Protein AF-A0AAQ4E158-F1 (afdb_monomer_lite)

Foldseek 3Di:
DDDDDPDDDADPFWKWWWWFQDPVRFIWTWIARPVVRDTPDTDTAAAPQWAKAFDPVDPPFGKIWTQGPVDRDIFIKGAPPPDCPCVVVVRVVVNCCRNPPDDPPDDCPDDPDDDDDDDDDPPPPPPPDDPVVVVVVVVPDPPVVVCVVVVPSVTPMGRIDGD

Sequence (163 aa):
MTRKGNMVHPDKRKGTVYVHQSEDSLMHFCWKDRTTGAVEDDLIIFPDDAEFKKVTQCTTGRVYVLKFKSSSRRCFFWMQEPKEDKDDELVRKVNEYLNNPPVPGSSRAGTAGAGGGSGSHLHSELGNIGDDELQNLLNNMSQNQLVQLLGAADVKCVTLLHC

Radius of gyration: 19.97 Å; chains: 1; bounding box: 49×53×34 Å

InterPro domains:
  IPR006773 Proteasomal ubiquitin receptor Rpn13/ADRM1 [PTHR12225] (1-112)
  IPR038633 Proteasomal ubiquitin receptor Rpn13/ADRM1, Pru domain superfamily [G3DSA:2.30.29.70] (1-102)
  IPR044868 Rpn13/ADRM1, Pru domain [PF04683] (3-90)
  IPR044868 Rpn13/ADRM1, Pru domain [PS51917] (1-101)

pLDDT: mean 73.95, std 19.6, range [35.5, 94.62]

Secondary structure (DSSP, 8-state):
-EEETTEEEPP-S-EEEEEEE-TTS-EEEEEEETTT--EEEEEEE-TTTEEEEE-TT--SS-EEEEEESSSS-EEEEEE-SS-STTHHHHHHHHHHHHHSPPPTT-------------S-SSSSSSTTS-HHHHHHHHHHS-HHHHHHHHS-S---EE-EE--

Structure (mmCIF, N/CA/C/O backbone):
data_AF-A0AAQ4E158-F1
#
_entry.id   AF-A0AAQ4E158-F1
#
loop_
_atom_site.group_PDB
_atom_site.id
_atom_site.type_symbol
_atom_site.label_atom_id
_atom_site.label_alt_id
_atom_site.label_comp_id
_atom_site.label_asym_id
_atom_site.label_entity_id
_atom_site.label_seq_id
_atom_site.pdbx_PDB_ins_code
_atom_site.Cartn_x
_atom_site.Cartn_y
_atom_site.Cartn_z
_atom_site.occupancy
_atom_site.B_iso_or_equiv
_atom_site.auth_seq_id
_atom_site.auth_comp_id
_atom_site.auth_asym_id
_atom_site.auth_atom_id
_atom_site.pdbx_PDB_model_num
ATOM 1 N N . MET A 1 1 ? -6.769 3.041 -3.122 1.00 69.62 1 MET A N 1
ATOM 2 C CA . MET A 1 1 ? -7.859 4.011 -3.396 1.00 69.62 1 MET A CA 1
ATOM 3 C C . MET A 1 1 ? -8.410 3.732 -4.787 1.00 69.62 1 MET A C 1
ATOM 5 O O . MET A 1 1 ? -7.581 3.511 -5.663 1.00 69.62 1 MET A O 1
ATOM 9 N N . THR A 1 2 ? -9.720 3.819 -5.054 1.00 67.44 2 THR A N 1
ATOM 10 C CA . THR A 1 2 ? -10.199 3.876 -6.452 1.00 67.44 2 THR A CA 1
ATOM 11 C C . THR A 1 2 ? -10.274 5.332 -6.907 1.00 67.44 2 THR A C 1
ATOM 13 O O . THR A 1 2 ? -11.036 6.137 -6.362 1.00 67.44 2 THR A O 1
ATOM 16 N N . ARG A 1 3 ? -9.474 5.705 -7.914 1.00 67.00 3 ARG A N 1
ATOM 17 C CA . ARG A 1 3 ? -9.481 7.066 -8.470 1.00 67.00 3 ARG A CA 1
ATOM 18 C C . ARG A 1 3 ? -10.590 7.197 -9.515 1.00 67.00 3 ARG A C 1
ATOM 20 O O . ARG A 1 3 ? -10.549 6.525 -10.540 1.00 67.00 3 ARG A O 1
ATOM 27 N N . LYS A 1 4 ? -11.560 8.083 -9.281 1.00 71.75 4 LYS A N 1
ATOM 28 C CA . LYS A 1 4 ? -12.569 8.489 -10.272 1.00 71.75 4 LYS A CA 1
ATOM 29 C C . LYS A 1 4 ? -12.303 9.943 -10.659 1.00 71.75 4 LYS A C 1
ATOM 31 O O . LYS A 1 4 ? -12.539 10.864 -9.881 1.00 71.75 4 LYS A O 1
ATOM 36 N N . GLY A 1 5 ? -11.745 10.152 -11.851 1.00 76.75 5 GLY A N 1
ATOM 37 C CA . GLY A 1 5 ? -11.279 11.472 -12.288 1.00 76.75 5 GLY A CA 1
ATOM 38 C C . GLY A 1 5 ? -10.117 11.983 -11.428 1.00 76.75 5 GLY A C 1
ATOM 39 O O . GLY A 1 5 ? -9.113 11.287 -11.264 1.00 76.75 5 GLY A O 1
ATOM 40 N N . ASN A 1 6 ? -10.269 13.183 -10.862 1.00 73.62 6 ASN A N 1
ATOM 41 C CA . ASN A 1 6 ? -9.318 13.774 -9.907 1.00 73.62 6 ASN A CA 1
ATOM 42 C C . ASN A 1 6 ? -9.650 13.439 -8.446 1.00 73.62 6 ASN A C 1
ATOM 44 O O . ASN A 1 6 ? -8.939 13.868 -7.538 1.00 73.62 6 ASN A O 1
ATOM 48 N N . MET A 1 7 ? -10.728 12.689 -8.217 1.00 74.44 7 MET A N 1
ATOM 49 C CA . MET A 1 7 ? -11.230 12.378 -6.890 1.00 74.44 7 MET A CA 1
ATOM 50 C C . MET A 1 7 ? -10.835 10.957 -6.501 1.00 74.44 7 MET A C 1
ATOM 52 O O . MET A 1 7 ? -10.861 10.020 -7.303 1.00 74.44 7 MET A O 1
ATOM 56 N N . VAL A 1 8 ? -10.418 10.809 -5.253 1.00 74.31 8 VAL A N 1
ATOM 57 C CA . VAL A 1 8 ? -9.889 9.566 -4.711 1.00 74.31 8 VAL A CA 1
ATOM 58 C C . VAL A 1 8 ? -10.919 9.046 -3.715 1.00 74.31 8 VAL A C 1
ATOM 60 O O . VAL A 1 8 ? -11.196 9.707 -2.717 1.00 74.31 8 VAL A O 1
ATOM 63 N N . HIS A 1 9 ? -11.540 7.906 -4.022 1.00 79.88 9 HIS A N 1
ATOM 64 C CA . HIS A 1 9 ? -12.582 7.319 -3.181 1.00 79.88 9 HIS A CA 1
ATOM 65 C C . HIS A 1 9 ? -12.017 6.207 -2.314 1.00 79.88 9 HIS A C 1
ATOM 67 O O . HIS A 1 9 ? -11.152 5.475 -2.800 1.00 79.88 9 HIS A O 1
ATOM 73 N N . PRO A 1 10 ? -12.522 6.065 -1.076 1.00 78.69 10 PRO A N 1
ATOM 74 C CA . PRO A 1 10 ? -12.062 5.013 -0.208 1.00 78.69 10 PRO A CA 1
ATOM 75 C C . PRO A 1 10 ? -12.818 3.690 -0.348 1.00 78.69 10 PRO A C 1
ATOM 77 O O . PRO A 1 10 ? -14.043 3.643 -0.230 1.00 78.69 10 PRO A O 1
ATOM 80 N N . ASP A 1 11 ? -12.063 2.611 -0.510 1.00 83.88 11 ASP A N 1
ATOM 81 C CA . ASP A 1 11 ? -12.469 1.218 -0.354 1.00 83.88 11 ASP A CA 1
ATOM 82 C C . ASP A 1 11 ? -12.537 0.907 1.140 1.00 83.88 11 ASP A C 1
ATOM 84 O O . ASP A 1 11 ? -11.681 1.280 1.953 1.00 83.88 11 ASP A O 1
ATOM 88 N N . LYS A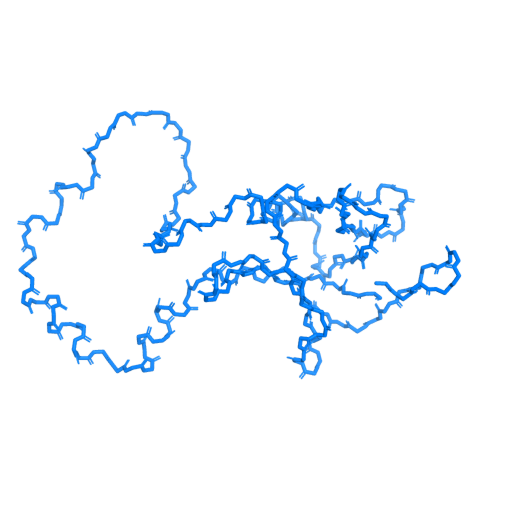 1 12 ? -13.654 0.280 1.488 1.00 84.69 12 LYS A N 1
ATOM 89 C CA . LYS A 1 12 ? -14.066 -0.052 2.846 1.00 84.69 12 LYS A CA 1
ATOM 90 C C . LYS A 1 12 ? -13.618 -1.466 3.238 1.00 84.69 12 LYS A C 1
ATOM 92 O O . LYS A 1 12 ? -13.746 -1.828 4.409 1.00 84.69 12 LYS A O 1
ATOM 97 N N . ARG A 1 13 ? -13.145 -2.276 2.282 1.00 87.94 13 ARG A N 1
ATOM 98 C CA . ARG A 1 13 ? -12.805 -3.696 2.457 1.00 87.94 13 ARG A CA 1
ATOM 99 C C . ARG A 1 13 ? -11.520 -3.891 3.223 1.00 87.94 13 ARG A C 1
ATOM 101 O O . ARG A 1 13 ? -10.458 -3.686 2.664 1.00 87.94 13 ARG A O 1
ATOM 108 N N . LYS A 1 14 ? -11.608 -4.351 4.470 1.00 87.75 14 LYS A N 1
ATOM 109 C CA . LYS A 1 14 ? -10.460 -4.652 5.339 1.00 87.75 14 LYS A CA 1
ATOM 110 C C . LYS A 1 14 ? -9.345 -5.394 4.594 1.00 87.75 14 LYS A C 1
ATOM 112 O O . LYS A 1 14 ? -9.597 -6.442 4.014 1.00 87.75 14 LYS A O 1
ATOM 117 N N . GLY A 1 15 ? -8.110 -4.919 4.717 1.00 87.44 15 GLY A N 1
ATOM 118 C CA . GLY A 1 15 ? -6.978 -5.528 4.029 1.00 87.44 15 GLY A CA 1
ATOM 119 C C . GLY A 1 15 ? -5.667 -5.435 4.786 1.00 87.44 15 GLY A C 1
ATOM 120 O O . GLY A 1 15 ? -5.576 -4.809 5.846 1.00 87.44 15 GLY A O 1
ATOM 121 N N . THR A 1 16 ? -4.670 -6.103 4.223 1.00 88.00 16 THR A N 1
ATOM 122 C CA . THR A 1 16 ? -3.320 -6.204 4.762 1.00 88.00 16 THR A CA 1
ATOM 123 C C . THR A 1 16 ? -2.332 -5.909 3.646 1.00 88.00 16 THR A C 1
ATOM 125 O O . THR A 1 16 ? -2.348 -6.577 2.616 1.00 88.00 16 THR A O 1
ATOM 128 N N . VAL A 1 17 ? -1.454 -4.934 3.862 1.00 89.81 17 VAL A N 1
ATOM 129 C CA . VAL A 1 17 ? -0.240 -4.787 3.063 1.00 89.81 17 VAL A CA 1
ATOM 130 C C . VAL A 1 17 ? 0.821 -5.692 3.653 1.00 89.81 17 VAL A C 1
ATOM 132 O O . VAL A 1 17 ? 0.956 -5.825 4.864 1.00 89.81 17 VAL A O 1
ATOM 135 N N . TYR A 1 18 ? 1.631 -6.301 2.819 1.00 87.81 18 TYR A N 1
ATOM 136 C CA . TYR A 1 18 ? 2.845 -6.930 3.301 1.00 87.81 18 TYR A CA 1
ATOM 137 C C . TYR A 1 18 ? 3.933 -6.742 2.268 1.00 87.81 18 TYR A C 1
ATOM 139 O O . TYR A 1 18 ? 3.668 -6.536 1.084 1.00 87.81 18 TYR A O 1
ATOM 147 N N . VAL A 1 19 ? 5.162 -6.766 2.760 1.00 88.94 19 VAL A N 1
ATOM 148 C CA . VAL A 1 19 ? 6.347 -6.732 1.924 1.00 88.94 19 VAL A CA 1
ATOM 149 C C . VAL A 1 19 ? 7.055 -8.056 2.122 1.00 88.94 19 VAL A C 1
ATOM 151 O O . VAL A 1 19 ? 7.225 -8.494 3.259 1.00 88.94 19 VAL A O 1
ATOM 154 N N . HIS A 1 20 ? 7.425 -8.707 1.029 1.00 86.50 20 HIS A N 1
ATOM 155 C CA . HIS A 1 20 ? 8.203 -9.936 1.079 1.00 86.50 20 HIS A CA 1
ATOM 156 C C . HIS A 1 20 ? 9.207 -9.968 -0.067 1.00 86.50 20 HIS A C 1
ATOM 158 O O . HIS A 1 20 ? 9.025 -9.286 -1.076 1.00 86.50 20 HIS A O 1
ATOM 164 N N . GLN A 1 21 ? 10.278 -10.733 0.117 1.00 87.88 21 GLN A N 1
ATOM 165 C CA . GLN A 1 21 ? 11.180 -11.077 -0.971 1.00 87.88 21 GLN A CA 1
ATOM 166 C C . GLN A 1 21 ? 10.688 -12.381 -1.597 1.00 87.88 21 GLN A C 1
ATOM 168 O O . GLN A 1 21 ? 10.430 -13.349 -0.882 1.00 87.88 21 GLN A O 1
ATOM 173 N N . SER A 1 22 ? 10.527 -12.375 -2.913 1.00 87.38 22 SER A N 1
ATOM 174 C CA . SER A 1 22 ? 10.134 -13.540 -3.702 1.00 87.38 22 SER A CA 1
ATOM 175 C C . SER A 1 22 ? 11.343 -14.459 -3.966 1.00 87.38 22 SER A C 1
ATOM 177 O O . SER A 1 22 ? 12.490 -14.100 -3.689 1.00 87.38 22 SER A O 1
ATOM 179 N N . GLU A 1 23 ? 11.104 -15.659 -4.500 1.00 86.25 23 GLU A N 1
ATOM 180 C CA . GLU A 1 23 ? 12.154 -16.619 -4.881 1.00 86.25 23 GLU A CA 1
ATOM 181 C C . GLU A 1 23 ? 13.105 -16.069 -5.959 1.00 86.25 23 GLU A C 1
ATOM 183 O O . GLU A 1 23 ? 14.280 -16.430 -6.004 1.00 86.25 23 GLU A O 1
ATOM 188 N N . ASP A 1 24 ? 12.631 -15.136 -6.787 1.00 86.25 24 ASP A N 1
ATOM 189 C CA . ASP A 1 24 ? 13.450 -14.404 -7.762 1.00 86.25 24 ASP A CA 1
ATOM 190 C C . ASP A 1 24 ? 14.312 -13.291 -7.133 1.00 86.25 24 ASP A C 1
ATOM 192 O O . ASP A 1 24 ? 14.990 -12.545 -7.841 1.00 86.25 24 ASP A O 1
ATOM 196 N N . SER A 1 25 ? 14.323 -13.200 -5.799 1.00 85.31 25 SER A N 1
ATOM 197 C CA . SER A 1 25 ? 15.018 -12.186 -5.001 1.00 85.31 25 SER A CA 1
ATOM 198 C C . SER A 1 25 ? 14.492 -10.755 -5.146 1.00 85.31 25 SER A C 1
ATOM 200 O O . SER A 1 25 ? 15.105 -9.827 -4.605 1.00 85.31 25 SER A O 1
ATOM 202 N N . LEU A 1 26 ? 13.360 -10.553 -5.821 1.00 89.81 26 LEU A N 1
ATOM 203 C CA . LEU A 1 26 ? 12.733 -9.244 -5.960 1.00 89.81 26 LEU A CA 1
ATOM 204 C C . LEU A 1 26 ? 11.839 -8.931 -4.757 1.00 89.81 26 LEU A C 1
ATOM 206 O O . LEU A 1 26 ? 11.277 -9.823 -4.119 1.00 89.81 26 LEU A O 1
ATOM 210 N N . MET A 1 27 ? 11.711 -7.642 -4.432 1.00 90.62 27 MET A N 1
ATOM 211 C CA . MET A 1 27 ? 10.831 -7.187 -3.357 1.00 90.62 27 MET A CA 1
ATOM 212 C C . MET A 1 27 ? 9.430 -6.942 -3.890 1.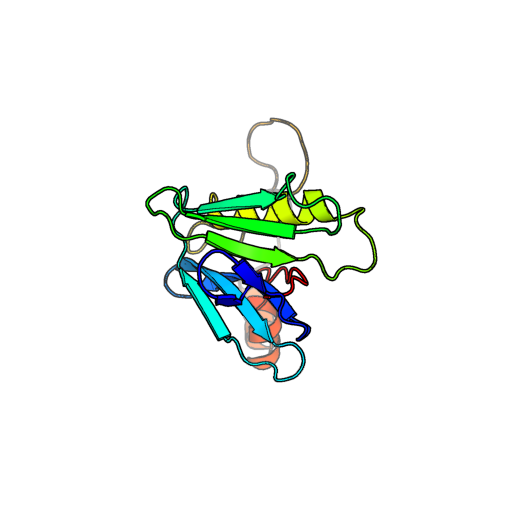00 90.62 27 MET A C 1
ATOM 214 O O . MET A 1 27 ? 9.229 -6.142 -4.802 1.00 90.62 27 MET A O 1
ATOM 218 N N . HIS A 1 28 ? 8.458 -7.584 -3.262 1.00 92.75 28 HIS A N 1
ATOM 219 C CA . HIS A 1 28 ? 7.050 -7.465 -3.589 1.00 92.75 28 HIS A CA 1
ATOM 220 C C . HIS A 1 28 ? 6.342 -6.654 -2.512 1.00 92.75 28 HIS A C 1
ATOM 222 O O . HIS A 1 28 ? 6.362 -7.009 -1.332 1.00 92.75 28 HIS A O 1
ATOM 228 N N . PHE A 1 29 ? 5.698 -5.568 -2.924 1.00 93.62 29 PHE A N 1
ATOM 229 C CA . PHE A 1 29 ? 4.721 -4.843 -2.132 1.00 93.62 29 PHE A CA 1
ATOM 230 C C . PHE A 1 29 ? 3.334 -5.350 -2.514 1.00 93.62 29 PHE A C 1
ATOM 232 O O . PHE A 1 29 ? 2.826 -5.045 -3.597 1.00 93.62 29 PHE A O 1
ATOM 239 N N . CYS A 1 30 ? 2.713 -6.103 -1.615 1.00 93.31 30 CYS A N 1
ATOM 240 C CA . CYS A 1 30 ? 1.430 -6.732 -1.874 1.00 93.31 30 CYS A CA 1
ATOM 241 C C . CYS A 1 30 ? 0.322 -6.091 -1.052 1.00 93.31 30 CYS A C 1
ATOM 243 O O . CYS A 1 30 ? 0.545 -5.630 0.071 1.00 93.31 30 CYS A O 1
ATOM 245 N N . TRP A 1 31 ? -0.899 -6.157 -1.570 1.00 92.75 31 TRP A N 1
ATOM 246 C CA . TRP A 1 31 ? -2.101 -5.965 -0.781 1.00 92.75 31 TRP A CA 1
ATOM 247 C C . TRP A 1 31 ? -3.045 -7.149 -0.911 1.00 92.75 31 TRP A C 1
ATOM 249 O O . TRP A 1 31 ? -3.358 -7.620 -2.005 1.00 92.75 31 TRP A O 1
ATOM 259 N N . LYS A 1 32 ? -3.528 -7.591 0.245 1.00 90.06 32 LYS A N 1
ATOM 260 C CA . LYS A 1 32 ? -4.416 -8.730 0.401 1.00 90.06 32 LYS A CA 1
ATOM 261 C C . LYS A 1 32 ? -5.729 -8.297 1.026 1.00 90.06 32 LYS A C 1
ATOM 263 O O . LYS A 1 32 ? -5.737 -7.694 2.103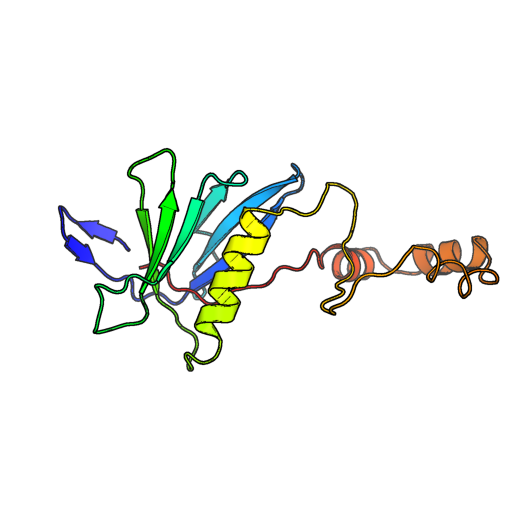 1.00 90.06 32 LYS A O 1
ATOM 268 N N . ASP A 1 33 ? -6.830 -8.668 0.389 1.00 90.19 33 ASP A N 1
ATOM 269 C CA . ASP A 1 33 ? -8.162 -8.563 0.967 1.00 90.19 33 ASP A CA 1
ATOM 270 C C . ASP A 1 33 ? -8.259 -9.556 2.136 1.00 90.19 33 ASP A C 1
ATOM 272 O O . ASP A 1 33 ? -7.992 -10.751 2.003 1.00 90.19 33 ASP A O 1
ATOM 276 N N . ARG A 1 34 ? -8.608 -9.062 3.325 1.00 87.62 34 ARG A N 1
ATOM 277 C CA . ARG A 1 34 ? -8.681 -9.878 4.544 1.00 87.62 34 ARG A CA 1
ATOM 278 C C . ARG A 1 34 ? -9.984 -10.669 4.645 1.00 87.62 34 ARG A C 1
ATOM 280 O O . ARG A 1 34 ? -10.043 -11.634 5.400 1.00 87.62 34 ARG A O 1
ATOM 287 N N . THR A 1 35 ? -11.025 -10.255 3.932 1.00 89.44 35 THR A N 1
ATOM 288 C CA . THR A 1 35 ? -12.300 -10.966 3.867 1.00 89.44 35 THR A CA 1
ATOM 289 C C . THR A 1 35 ? -12.195 -12.175 2.945 1.00 89.44 35 THR A C 1
ATOM 291 O O . THR A 1 35 ? -12.635 -13.255 3.328 1.00 89.44 35 THR A O 1
ATOM 294 N N . THR A 1 36 ? -11.609 -12.014 1.758 1.00 92.31 36 THR A N 1
ATOM 295 C CA . THR A 1 36 ? -11.494 -13.109 0.774 1.00 92.31 36 THR A CA 1
ATOM 296 C C . THR A 1 36 ? -10.181 -13.880 0.887 1.00 92.31 36 THR A C 1
ATOM 298 O O . THR A 1 36 ? -10.107 -15.036 0.480 1.00 92.31 36 THR A O 1
ATOM 301 N N . GLY A 1 37 ? -9.137 -13.255 1.434 1.00 88.25 37 GLY A N 1
ATOM 302 C CA . GLY A 1 37 ? -7.782 -13.795 1.440 1.00 88.25 37 GLY A CA 1
ATOM 303 C C . GLY A 1 37 ? -7.061 -13.667 0.095 1.00 88.25 37 GLY A C 1
ATOM 304 O O . GLY A 1 37 ? -5.948 -14.176 -0.024 1.00 88.25 37 GLY A O 1
ATOM 305 N N . ALA A 1 38 ? -7.653 -13.010 -0.904 1.00 91.69 38 ALA A N 1
ATOM 306 C CA . ALA A 1 38 ? -7.037 -12.827 -2.213 1.00 91.69 38 ALA A CA 1
ATOM 307 C C . ALA A 1 38 ? -5.988 -11.706 -2.186 1.00 91.69 38 ALA A C 1
ATOM 309 O O . ALA A 1 38 ? -6.210 -10.654 -1.586 1.00 91.69 38 ALA A O 1
ATOM 310 N N . VAL A 1 39 ? -4.852 -11.928 -2.850 1.00 92.31 39 VAL A N 1
ATOM 311 C CA . VAL A 1 39 ? -3.871 -10.875 -3.146 1.00 92.31 39 VAL A CA 1
ATOM 312 C C . VAL A 1 39 ? -4.336 -10.182 -4.419 1.00 92.31 39 VAL A C 1
ATOM 314 O O . VAL A 1 39 ? -4.372 -10.809 -5.474 1.00 92.31 39 VAL A O 1
ATOM 317 N N . GLU A 1 40 ? -4.762 -8.927 -4.310 1.00 91.00 40 GLU A N 1
ATOM 318 C CA . GLU A 1 40 ? -5.307 -8.184 -5.458 1.00 91.00 40 GLU A CA 1
ATOM 319 C C . GLU A 1 40 ? -4.268 -7.285 -6.114 1.00 91.00 40 GLU A C 1
ATOM 321 O O . GLU A 1 40 ? -4.320 -7.059 -7.320 1.00 91.00 40 GLU A O 1
ATOM 326 N N . ASP A 1 41 ? -3.300 -6.819 -5.330 1.00 90.44 41 ASP A N 1
ATOM 327 C CA . ASP A 1 41 ? -2.177 -6.048 -5.830 1.00 90.44 41 ASP A CA 1
ATOM 328 C C . ASP A 1 41 ? -0.883 -6.732 -5.429 1.00 90.44 41 ASP A C 1
ATOM 330 O O . ASP A 1 41 ? -0.671 -7.040 -4.255 1.00 90.44 41 ASP A O 1
ATOM 334 N N . ASP A 1 42 ? -0.008 -6.915 -6.408 1.00 93.31 42 ASP A N 1
ATOM 335 C CA . ASP A 1 42 ? 1.340 -7.419 -6.220 1.00 93.31 42 ASP A CA 1
ATOM 336 C C . ASP A 1 42 ? 2.299 -6.586 -7.074 1.00 93.31 42 ASP A C 1
ATOM 338 O O . ASP A 1 42 ? 2.260 -6.621 -8.307 1.00 93.31 42 ASP A O 1
ATOM 342 N N . LEU A 1 43 ? 3.079 -5.729 -6.416 1.00 92.88 43 LEU A N 1
ATOM 343 C CA . LEU A 1 43 ? 3.946 -4.756 -7.068 1.00 92.88 43 LEU A CA 1
ATOM 344 C C . LEU A 1 43 ? 5.400 -5.102 -6.787 1.00 92.88 43 LEU A C 1
ATOM 346 O O . LEU A 1 43 ? 5.849 -4.992 -5.650 1.00 92.88 43 LEU A O 1
ATOM 350 N N . ILE A 1 44 ? 6.150 -5.424 -7.835 1.00 92.88 44 ILE A N 1
ATOM 351 C CA . ILE A 1 44 ? 7.605 -5.527 -7.755 1.00 92.88 44 ILE A CA 1
ATOM 352 C C . ILE A 1 44 ? 8.182 -4.120 -7.599 1.00 92.88 44 ILE A C 1
ATOM 354 O O . ILE A 1 44 ? 7.912 -3.235 -8.415 1.00 92.88 44 ILE A O 1
ATOM 358 N N . ILE A 1 45 ? 8.969 -3.917 -6.547 1.00 92.25 45 ILE A N 1
ATOM 359 C CA . ILE A 1 45 ? 9.614 -2.649 -6.220 1.00 92.25 45 ILE A CA 1
ATOM 360 C C . ILE A 1 45 ? 11.124 -2.858 -6.217 1.00 92.25 45 ILE A C 1
ATOM 362 O O . ILE A 1 45 ? 11.649 -3.669 -5.455 1.00 92.25 45 ILE A O 1
ATOM 366 N N . PHE A 1 46 ? 11.831 -2.096 -7.047 1.00 92.06 46 PHE A N 1
ATOM 367 C CA . PHE A 1 46 ? 13.286 -2.029 -6.973 1.00 92.06 46 PHE A CA 1
ATOM 368 C C . PHE A 1 46 ? 13.723 -1.073 -5.858 1.00 92.06 46 PHE A C 1
ATOM 370 O O . PHE A 1 46 ? 13.006 -0.104 -5.570 1.00 92.06 46 PHE A O 1
ATOM 377 N N . PRO A 1 47 ? 14.908 -1.297 -5.263 1.00 92.56 47 PRO A N 1
ATOM 378 C CA . PRO A 1 47 ? 15.501 -0.336 -4.350 1.00 92.56 47 PRO A CA 1
ATOM 379 C C . PRO A 1 47 ? 15.507 1.066 -4.954 1.00 92.56 47 PRO A C 1
ATOM 381 O O . PRO A 1 47 ? 15.770 1.250 -6.142 1.00 92.56 47 PRO A O 1
ATOM 384 N N . ASP A 1 48 ? 15.164 2.046 -4.128 1.00 92.06 48 ASP A N 1
ATOM 385 C CA . ASP A 1 48 ? 15.026 3.454 -4.476 1.00 92.06 48 ASP A CA 1
ATOM 386 C C . ASP A 1 48 ? 13.914 3.821 -5.466 1.00 92.06 48 ASP A C 1
ATOM 388 O O . ASP A 1 48 ? 13.696 5.017 -5.669 1.00 92.06 48 ASP A O 1
ATOM 392 N N . ASP A 1 49 ? 13.151 2.878 -6.021 1.00 93.38 49 ASP A N 1
ATOM 393 C CA . ASP A 1 49 ? 12.119 3.189 -7.018 1.00 93.38 49 ASP A CA 1
ATOM 394 C C . ASP A 1 49 ? 10.810 3.704 -6.394 1.00 93.38 49 ASP A C 1
ATOM 396 O O . ASP A 1 49 ? 10.049 4.438 -7.031 1.00 93.38 49 ASP A O 1
ATOM 400 N N . ALA A 1 50 ? 10.559 3.403 -5.116 1.00 94.12 50 ALA A N 1
ATOM 401 C CA . ALA A 1 50 ? 9.371 3.862 -4.404 1.00 94.12 50 ALA A CA 1
ATOM 402 C C . ALA A 1 50 ? 9.666 4.390 -2.993 1.00 94.12 50 ALA A C 1
ATOM 404 O O . ALA A 1 50 ? 10.630 4.018 -2.332 1.00 94.12 50 ALA A O 1
ATOM 405 N N . GLU A 1 51 ? 8.796 5.282 -2.526 1.00 94.62 51 GLU A N 1
ATOM 406 C CA . GLU A 1 51 ? 8.799 5.826 -1.169 1.00 94.62 51 GLU A CA 1
ATOM 407 C C . GLU A 1 51 ? 7.393 5.679 -0.579 1.00 94.62 51 GLU A C 1
ATOM 409 O O . GLU A 1 51 ? 6.410 6.134 -1.177 1.00 94.62 51 GLU A O 1
ATOM 414 N N . PHE A 1 52 ? 7.291 5.067 0.600 1.00 94.44 52 PHE A N 1
ATOM 415 C CA . PHE A 1 52 ? 6.046 4.975 1.352 1.00 94.44 52 PHE A CA 1
ATOM 416 C C . PHE A 1 52 ? 5.980 6.084 2.402 1.00 94.44 52 PHE A C 1
ATOM 418 O O . PHE A 1 52 ? 6.840 6.163 3.275 1.00 94.44 52 PHE A O 1
ATOM 425 N N . LYS A 1 53 ? 4.975 6.963 2.341 1.00 94.12 53 LYS A N 1
ATOM 426 C CA . LYS A 1 53 ? 4.908 8.129 3.239 1.00 94.12 53 LYS A CA 1
ATOM 427 C C . LYS A 1 53 ? 3.505 8.562 3.613 1.00 94.12 53 LYS A C 1
ATOM 429 O O . LYS A 1 53 ? 2.554 8.324 2.874 1.00 94.12 53 LYS A O 1
ATOM 434 N N . LYS A 1 54 ? 3.397 9.264 4.742 1.00 92.62 54 LYS A N 1
ATOM 435 C CA . LYS A 1 54 ? 2.149 9.876 5.212 1.00 92.62 54 LYS A CA 1
ATOM 436 C C . LYS A 1 54 ? 1.720 11.016 4.287 1.00 92.62 54 LYS A C 1
ATOM 438 O O . LYS A 1 54 ? 2.537 11.837 3.871 1.00 92.62 54 LYS A O 1
ATOM 443 N N . VAL A 1 55 ? 0.427 11.087 3.987 1.00 91.69 55 VAL A N 1
ATOM 444 C CA . VAL A 1 55 ? -0.190 12.186 3.235 1.00 91.69 55 VAL A CA 1
ATOM 445 C C . VAL A 1 55 ? -0.665 13.240 4.230 1.00 91.69 55 VAL A C 1
ATOM 447 O O . VAL A 1 55 ? -1.771 13.158 4.756 1.00 91.69 55 VAL A O 1
ATOM 450 N N . THR A 1 56 ? 0.171 14.242 4.495 1.00 89.25 56 THR A N 1
ATOM 451 C CA . THR A 1 56 ? -0.108 15.293 5.493 1.00 89.25 56 THR A CA 1
ATOM 452 C C . THR A 1 56 ? -1.280 16.199 5.121 1.00 89.25 56 THR A C 1
ATOM 454 O O . THR A 1 56 ? -1.867 16.832 5.990 1.00 89.25 56 THR A O 1
ATOM 457 N N . GLN A 1 57 ? -1.653 16.246 3.840 1.00 85.56 57 GLN A N 1
ATOM 458 C CA . GLN A 1 57 ? -2.808 17.007 3.362 1.00 85.56 57 GLN A CA 1
ATOM 459 C C . GLN A 1 57 ? -4.145 16.379 3.786 1.00 85.56 57 GLN A C 1
ATOM 461 O O . GLN A 1 57 ? -5.172 17.052 3.750 1.00 85.56 57 GLN A O 1
ATOM 466 N N . CYS A 1 58 ? -4.156 15.098 4.173 1.00 81.75 58 CYS A N 1
ATOM 467 C CA . CYS A 1 58 ? -5.345 14.450 4.708 1.00 81.75 58 CYS A CA 1
ATOM 468 C C . CYS A 1 58 ? -5.387 14.650 6.227 1.00 81.75 58 CYS A C 1
ATOM 470 O O . CYS A 1 58 ? -4.654 14.001 6.967 1.00 81.75 58 CYS A O 1
ATOM 472 N N . THR A 1 59 ? -6.243 15.560 6.690 1.00 78.75 59 THR A N 1
ATOM 473 C CA . THR A 1 59 ? -6.398 15.876 8.122 1.00 78.75 59 THR A CA 1
ATOM 474 C C . THR A 1 59 ? -7.441 15.008 8.824 1.00 78.75 59 THR A C 1
ATOM 476 O O . THR A 1 59 ? -7.479 14.961 10.048 1.00 78.75 59 THR A O 1
ATOM 479 N N . THR A 1 60 ? -8.287 14.309 8.065 1.00 80.81 60 THR A N 1
ATOM 480 C CA . THR A 1 60 ? -9.415 13.518 8.580 1.00 80.81 60 THR A CA 1
ATOM 481 C C . THR A 1 60 ? -9.104 12.029 8.733 1.00 80.81 60 THR A C 1
ATOM 483 O O . THR A 1 60 ? -9.985 11.257 9.109 1.00 80.81 60 THR A O 1
ATOM 486 N N . GLY A 1 61 ? -7.874 11.594 8.445 1.00 83.44 61 GLY A N 1
ATOM 487 C CA . GLY A 1 61 ? -7.513 10.184 8.517 1.00 83.44 61 GLY A CA 1
ATOM 488 C C . GLY A 1 61 ? -6.016 9.916 8.417 1.00 83.44 61 GLY A C 1
ATOM 489 O O . GLY A 1 61 ? -5.203 10.799 8.159 1.00 83.44 61 GLY A O 1
ATOM 490 N N . ARG A 1 62 ? -5.654 8.648 8.613 1.00 90.12 62 ARG A N 1
ATOM 491 C CA . ARG A 1 62 ? -4.268 8.165 8.589 1.00 90.12 62 ARG A CA 1
ATOM 492 C C . ARG A 1 62 ? -3.957 7.577 7.219 1.00 90.12 62 ARG A C 1
ATOM 494 O O . ARG A 1 62 ? -3.959 6.361 7.036 1.00 90.12 62 ARG A O 1
ATOM 501 N N . VAL A 1 63 ? -3.782 8.469 6.245 1.00 91.06 63 VAL A N 1
ATOM 502 C CA . VAL A 1 63 ? -3.568 8.122 4.834 1.00 91.06 63 VAL A CA 1
ATOM 503 C C . VAL A 1 63 ? -2.082 8.135 4.493 1.00 91.06 63 VAL A C 1
ATOM 505 O O . VAL A 1 63 ? -1.346 9.051 4.859 1.00 91.06 63 VAL A O 1
ATOM 508 N N . TYR A 1 64 ? -1.665 7.127 3.738 1.00 92.38 64 TYR A N 1
ATOM 509 C CA . TYR A 1 64 ? -0.307 6.914 3.265 1.00 92.38 64 TYR A CA 1
ATOM 510 C C . TYR A 1 64 ? -0.305 6.702 1.754 1.00 92.38 64 TYR A C 1
ATOM 512 O O . TYR A 1 64 ? -1.306 6.312 1.153 1.00 92.38 64 TYR A O 1
ATOM 520 N N . VAL A 1 65 ? 0.826 6.980 1.122 1.00 92.62 65 VAL A N 1
ATOM 521 C CA . VAL A 1 65 ? 1.018 6.825 -0.316 1.00 92.62 65 VAL A CA 1
ATOM 522 C C . VAL A 1 65 ? 2.305 6.062 -0.581 1.00 92.62 65 VAL A C 1
ATOM 524 O O . VAL A 1 65 ? 3.356 6.435 -0.065 1.00 92.62 65 VAL A O 1
ATOM 527 N N . LEU A 1 66 ? 2.220 5.026 -1.415 1.00 93.75 66 LEU A N 1
ATOM 528 C CA . LEU A 1 66 ? 3.367 4.468 -2.121 1.00 93.75 66 LEU A CA 1
ATOM 529 C C . LEU A 1 66 ? 3.560 5.302 -3.389 1.00 93.75 66 LEU A C 1
ATOM 531 O O . LEU A 1 66 ? 2.750 5.254 -4.324 1.00 93.75 66 LEU A O 1
ATOM 535 N N . LYS A 1 67 ? 4.587 6.147 -3.373 1.00 94.06 67 LYS A N 1
ATOM 536 C CA . LYS A 1 67 ? 4.927 7.050 -4.468 1.00 94.06 67 LYS A CA 1
ATOM 537 C C . LYS A 1 67 ? 6.092 6.456 -5.248 1.00 94.06 67 LYS A C 1
ATOM 539 O O . LYS A 1 67 ? 7.185 6.343 -4.705 1.00 94.06 67 LYS A O 1
ATOM 544 N N . PHE A 1 68 ? 5.871 6.171 -6.525 1.00 93.69 68 PHE A N 1
ATOM 545 C CA . PHE A 1 68 ? 6.949 5.804 -7.437 1.00 93.69 68 PHE A CA 1
ATOM 546 C C . PHE A 1 68 ? 7.768 7.056 -7.776 1.00 93.69 68 PHE A C 1
ATOM 548 O O . PHE A 1 68 ? 7.202 8.125 -8.023 1.00 93.69 68 PHE A O 1
ATOM 555 N N . LYS A 1 69 ? 9.098 6.960 -7.725 1.00 91.88 69 LYS A N 1
ATOM 556 C CA . LYS A 1 69 ? 10.003 8.085 -8.010 1.00 91.88 69 LYS A CA 1
ATOM 557 C C . LYS A 1 69 ? 10.174 8.289 -9.515 1.00 91.88 69 LYS A C 1
ATOM 559 O O . LYS A 1 69 ? 10.251 9.429 -9.965 1.00 91.88 69 LYS A O 1
ATOM 564 N N . SER A 1 70 ? 10.164 7.197 -10.274 1.00 88.75 70 SER A N 1
ATOM 565 C CA . SER A 1 70 ? 10.330 7.152 -11.730 1.00 88.75 70 SER A CA 1
ATOM 566 C C . SER A 1 70 ? 9.043 7.430 -12.523 1.00 88.75 70 SER A C 1
ATOM 568 O O . SER A 1 70 ? 9.099 7.644 -13.733 1.00 88.75 70 SER A O 1
ATOM 570 N N . SER A 1 71 ? 7.871 7.467 -11.874 1.00 89.94 71 SER A N 1
ATOM 571 C CA . SER A 1 71 ? 6.585 7.699 -12.545 1.00 89.94 71 SER A CA 1
ATOM 572 C C . SER A 1 71 ? 5.639 8.598 -11.745 1.00 89.94 71 SER A C 1
ATOM 574 O O . SER A 1 71 ? 5.837 8.887 -10.568 1.00 89.94 71 SER A O 1
ATOM 576 N N . SER A 1 72 ? 4.553 9.046 -12.379 1.00 86.81 72 SER A N 1
ATOM 577 C CA . SER A 1 72 ? 3.475 9.778 -11.699 1.00 86.81 72 SER A CA 1
ATOM 578 C C . SER A 1 72 ? 2.496 8.859 -10.952 1.00 86.81 72 SER A C 1
ATOM 580 O O . SER A 1 72 ? 1.515 9.347 -10.377 1.00 86.81 72 SER A O 1
ATOM 582 N N . ARG A 1 73 ? 2.749 7.539 -10.939 1.00 88.75 73 ARG A N 1
ATOM 583 C CA . ARG A 1 73 ? 1.910 6.544 -10.268 1.00 88.75 73 ARG A CA 1
ATOM 584 C C . ARG A 1 73 ? 1.942 6.755 -8.755 1.00 88.75 73 ARG A C 1
ATOM 586 O O . ARG A 1 73 ? 2.993 6.929 -8.140 1.00 88.75 73 ARG A O 1
ATOM 593 N N . ARG A 1 74 ? 0.756 6.732 -8.149 1.00 89.50 74 ARG A N 1
ATOM 594 C CA . ARG A 1 74 ? 0.554 6.868 -6.705 1.00 89.50 74 ARG A CA 1
ATOM 595 C C . ARG A 1 74 ? -0.477 5.846 -6.265 1.00 89.50 74 ARG A C 1
ATOM 597 O O . ARG A 1 74 ? -1.608 5.893 -6.748 1.00 89.50 74 ARG A O 1
ATOM 604 N N . CYS A 1 75 ? -0.092 4.967 -5.352 1.00 90.06 75 CYS A N 1
ATOM 605 C CA . CYS A 1 75 ? -1.011 4.035 -4.709 1.00 90.06 75 CYS A CA 1
ATOM 606 C C . CYS A 1 75 ? -1.287 4.551 -3.299 1.00 90.06 75 CYS A C 1
ATOM 608 O O . CYS A 1 75 ? -0.353 4.828 -2.551 1.00 90.06 75 CYS A O 1
ATOM 610 N N . PHE A 1 76 ? -2.556 4.740 -2.952 1.00 89.81 76 PHE A N 1
ATOM 611 C CA . PHE A 1 76 ? -2.947 5.303 -1.662 1.00 89.81 76 PHE A CA 1
ATOM 612 C C . PHE A 1 76 ? -3.580 4.244 -0.764 1.00 89.81 76 PHE A C 1
ATOM 614 O O . PHE A 1 76 ? -4.444 3.478 -1.212 1.00 89.81 76 PHE A O 1
ATOM 621 N N . PHE A 1 77 ? -3.194 4.295 0.507 1.00 89.06 77 PHE A N 1
ATOM 622 C CA . PHE A 1 77 ? -3.528 3.348 1.564 1.00 89.06 77 PHE A CA 1
ATOM 623 C C . PHE A 1 77 ? -3.952 4.094 2.825 1.00 89.06 77 PHE A C 1
ATOM 625 O O . PHE A 1 77 ? -3.603 5.261 3.001 1.00 89.06 77 PHE A O 1
ATOM 632 N N . TRP A 1 78 ? -4.654 3.429 3.738 1.00 86.81 78 TRP A N 1
ATOM 633 C CA . TRP A 1 78 ? -4.925 3.988 5.063 1.00 86.81 78 TRP A CA 1
ATOM 634 C C . TRP A 1 78 ? -4.737 2.966 6.181 1.00 86.81 78 TRP A C 1
ATOM 636 O O . TRP A 1 78 ? -4.976 1.771 6.000 1.00 86.81 78 TRP A O 1
ATOM 646 N N . MET A 1 79 ? -4.269 3.438 7.339 1.00 89.00 79 MET A N 1
ATOM 647 C CA . MET A 1 79 ? -3.963 2.575 8.483 1.00 89.00 79 MET A CA 1
ATOM 648 C C . MET A 1 79 ? -5.233 2.022 9.122 1.00 89.00 79 MET A C 1
ATOM 650 O O . MET A 1 79 ? -6.146 2.770 9.483 1.00 89.00 79 MET A O 1
ATOM 654 N N . GLN A 1 80 ? -5.260 0.701 9.299 1.00 85.81 80 GLN A N 1
ATOM 655 C CA . GLN A 1 80 ? -6.345 -0.009 9.977 1.00 85.81 80 GLN A CA 1
ATOM 656 C C . GLN A 1 80 ? -6.071 -0.320 11.439 1.00 85.81 80 GLN A C 1
ATOM 658 O O . GLN A 1 80 ? -6.996 -0.731 12.142 1.00 85.81 80 GLN A O 1
ATOM 663 N N . GLU A 1 81 ? -4.816 -0.206 11.870 1.00 84.75 81 GLU A N 1
ATOM 664 C CA . GLU A 1 81 ? -4.430 -0.526 13.239 1.00 84.75 81 GLU A CA 1
ATOM 665 C C . GLU A 1 81 ? -5.263 0.309 14.216 1.00 84.75 81 GLU A C 1
ATOM 667 O O . GLU A 1 81 ? -5.478 1.491 13.972 1.00 84.75 81 GLU A O 1
ATOM 672 N N . PRO A 1 82 ? -5.784 -0.254 15.312 1.00 86.56 82 PRO A N 1
ATOM 673 C CA . PRO A 1 82 ? -6.680 0.481 16.205 1.00 86.56 82 PRO A CA 1
ATOM 674 C C . PRO A 1 82 ? -6.006 1.691 16.869 1.00 86.56 82 PRO A C 1
ATOM 676 O O . PRO A 1 82 ? -6.694 2.597 17.334 1.00 86.56 82 PRO A O 1
ATOM 679 N N . LYS A 1 83 ? -4.672 1.698 16.919 1.00 88.88 83 LYS A N 1
ATOM 680 C CA . LYS A 1 83 ? -3.837 2.756 17.482 1.00 88.88 83 LYS A CA 1
ATOM 681 C C . LYS A 1 83 ? -2.871 3.274 16.418 1.00 88.88 83 LYS A C 1
ATOM 683 O O . LYS A 1 83 ? -2.574 2.571 15.455 1.00 88.88 83 LYS A O 1
ATOM 688 N N . GLU A 1 84 ? -2.417 4.508 16.598 1.00 90.44 84 GLU A N 1
ATOM 689 C CA . GLU A 1 84 ? -1.458 5.184 15.710 1.00 90.44 84 GLU A CA 1
ATOM 690 C C . GLU A 1 84 ? -0.014 5.155 16.229 1.00 90.44 84 GLU A C 1
ATOM 692 O O . GLU A 1 84 ? 0.903 5.594 15.544 1.00 90.44 84 GLU A O 1
ATOM 697 N N . ASP A 1 85 ? 0.194 4.604 17.425 1.00 91.81 85 ASP A N 1
ATOM 698 C CA . ASP A 1 85 ? 1.479 4.527 18.129 1.00 91.81 85 ASP A CA 1
ATOM 699 C C . ASP A 1 85 ? 2.588 3.845 17.317 1.00 91.81 85 ASP A C 1
ATOM 701 O O . ASP A 1 85 ? 3.766 4.139 17.507 1.00 91.81 85 ASP A O 1
ATOM 705 N N . LYS A 1 86 ? 2.215 2.948 16.401 1.00 89.12 86 LYS A N 1
ATOM 706 C CA . LYS A 1 86 ? 3.151 2.185 15.566 1.00 89.12 86 LYS A CA 1
ATOM 707 C C . LYS A 1 86 ? 3.214 2.647 14.118 1.00 89.12 86 LYS A C 1
ATOM 709 O O . LYS A 1 86 ? 3.999 2.088 13.355 1.00 89.12 86 LYS A O 1
ATOM 714 N N . ASP A 1 87 ? 2.428 3.639 13.715 1.00 88.38 87 ASP A N 1
ATOM 715 C CA . ASP A 1 87 ? 2.302 3.996 12.300 1.00 88.38 87 ASP A CA 1
ATOM 716 C C . ASP A 1 87 ? 3.655 4.402 11.692 1.00 88.38 87 ASP A C 1
ATOM 718 O O . ASP A 1 87 ? 4.012 3.944 10.604 1.00 88.38 87 ASP A O 1
ATOM 722 N N . ASP A 1 88 ? 4.445 5.195 12.418 1.00 91.56 88 ASP A N 1
ATOM 723 C CA . ASP A 1 88 ? 5.772 5.634 11.972 1.00 91.56 88 ASP A CA 1
ATOM 724 C C . ASP A 1 88 ? 6.772 4.470 11.898 1.00 91.56 88 ASP A C 1
ATOM 726 O O . ASP A 1 88 ? 7.571 4.387 10.962 1.00 91.56 88 ASP A O 1
ATOM 730 N N . GLU A 1 89 ? 6.701 3.521 12.837 1.00 90.12 89 GLU A N 1
ATOM 731 C CA . GLU A 1 89 ? 7.534 2.316 12.821 1.00 90.12 89 GLU A CA 1
ATOM 732 C C . GLU A 1 89 ? 7.202 1.430 11.613 1.00 90.12 89 GLU A C 1
ATOM 734 O O . GLU A 1 89 ? 8.107 0.930 10.941 1.00 90.12 89 GLU A O 1
ATOM 739 N N . LEU A 1 90 ? 5.913 1.258 11.312 1.00 88.12 90 LEU A N 1
ATOM 740 C CA . LEU A 1 90 ? 5.444 0.481 10.165 1.00 88.12 90 LEU A CA 1
ATOM 741 C C . LEU A 1 90 ? 5.915 1.111 8.853 1.00 88.12 90 LEU A C 1
ATOM 743 O O . LEU A 1 90 ? 6.451 0.416 7.992 1.00 88.12 90 LEU A O 1
ATOM 747 N N . VAL A 1 91 ? 5.788 2.431 8.718 1.00 91.06 91 VAL A N 1
ATOM 748 C CA . VAL A 1 91 ? 6.267 3.174 7.543 1.00 91.06 91 VAL A CA 1
ATOM 749 C C . VAL A 1 91 ? 7.776 3.045 7.387 1.00 91.06 91 VAL A C 1
ATOM 751 O O . VAL A 1 91 ? 8.264 2.805 6.279 1.00 91.06 91 VAL A O 1
ATOM 754 N N . ARG A 1 92 ? 8.525 3.172 8.487 1.00 91.56 92 ARG A N 1
ATOM 755 C CA . ARG A 1 92 ? 9.980 3.006 8.485 1.00 91.56 92 ARG A CA 1
ATOM 756 C C . ARG A 1 92 ? 10.367 1.608 8.004 1.00 91.56 92 ARG A C 1
ATOM 758 O O . ARG A 1 92 ? 11.206 1.501 7.118 1.00 91.56 92 ARG A O 1
ATOM 765 N N . LYS A 1 93 ? 9.720 0.562 8.530 1.00 88.44 93 LYS A N 1
ATOM 766 C CA . LYS A 1 93 ? 9.960 -0.834 8.129 1.00 88.44 93 LYS A CA 1
ATOM 767 C C . LYS A 1 93 ? 9.653 -1.069 6.656 1.00 88.44 93 LYS A C 1
ATOM 769 O O . LYS A 1 93 ? 10.485 -1.635 5.963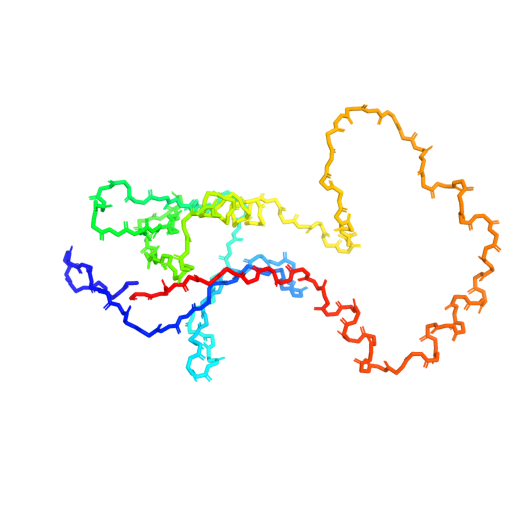 1.00 88.44 93 LYS A O 1
ATOM 774 N N . VAL A 1 94 ? 8.505 -0.602 6.159 1.00 90.81 94 VAL A N 1
ATOM 775 C CA . VAL A 1 94 ? 8.153 -0.731 4.734 1.00 90.81 94 VAL A CA 1
ATOM 776 C C . VAL A 1 94 ? 9.254 -0.135 3.858 1.00 90.81 94 VAL A C 1
ATOM 778 O O . VAL A 1 94 ? 9.759 -0.815 2.973 1.00 90.81 94 VAL A O 1
ATOM 781 N N . ASN A 1 95 ? 9.684 1.100 4.127 1.00 92.62 95 ASN A N 1
ATOM 782 C CA . ASN A 1 95 ? 10.760 1.710 3.343 1.00 92.62 95 ASN A CA 1
ATOM 783 C C . ASN A 1 95 ? 12.098 0.981 3.505 1.00 92.62 95 ASN A C 1
ATOM 785 O O . ASN A 1 95 ? 12.844 0.883 2.536 1.00 92.62 95 ASN A O 1
ATOM 789 N N . GLU A 1 96 ? 12.412 0.480 4.700 1.00 90.38 96 GLU A N 1
ATOM 790 C CA . GLU A 1 96 ? 13.634 -0.282 4.950 1.00 90.38 96 GLU A CA 1
ATOM 791 C C . GLU A 1 96 ? 13.676 -1.554 4.100 1.00 90.38 96 GLU A C 1
ATOM 793 O O . GLU A 1 96 ? 14.652 -1.745 3.383 1.00 90.38 96 GLU A O 1
ATOM 798 N N . TYR A 1 97 ? 12.612 -2.362 4.106 1.00 86.81 97 TYR A N 1
ATOM 799 C CA . TYR A 1 97 ? 12.550 -3.601 3.327 1.00 86.81 97 TYR A CA 1
ATOM 800 C C . TYR A 1 97 ? 12.564 -3.353 1.817 1.00 86.81 97 TYR A C 1
ATOM 802 O O . TYR A 1 97 ? 13.224 -4.088 1.090 1.00 86.81 97 TYR A O 1
ATOM 810 N N . LEU A 1 98 ? 11.866 -2.318 1.337 1.00 89.88 98 LEU A N 1
ATOM 811 C CA . LEU A 1 98 ? 11.833 -2.004 -0.095 1.00 89.88 98 LEU A CA 1
ATOM 812 C C . LEU A 1 98 ? 13.183 -1.489 -0.615 1.00 89.88 98 LEU A C 1
ATOM 814 O O . LEU A 1 98 ? 13.561 -1.802 -1.739 1.00 89.88 98 LEU A O 1
ATOM 818 N N . ASN A 1 99 ? 13.906 -0.698 0.187 1.00 90.88 99 ASN A N 1
ATOM 819 C CA . ASN A 1 99 ? 15.144 -0.044 -0.254 1.00 90.88 99 ASN A CA 1
ATOM 820 C C . ASN A 1 99 ? 16.423 -0.774 0.183 1.00 90.88 99 ASN A C 1
ATOM 822 O O . ASN A 1 99 ? 17.484 -0.509 -0.368 1.00 90.88 99 ASN A O 1
ATOM 826 N N . ASN A 1 100 ? 16.343 -1.696 1.144 1.00 89.88 100 ASN A N 1
ATOM 827 C CA . ASN A 1 100 ? 17.474 -2.486 1.631 1.00 89.88 100 ASN A CA 1
ATOM 828 C C . ASN A 1 100 ? 17.099 -3.979 1.663 1.00 89.88 100 ASN A C 1
ATOM 830 O O . ASN A 1 100 ? 17.036 -4.567 2.751 1.00 89.88 100 ASN A O 1
ATOM 834 N N . PRO A 1 101 ? 16.815 -4.594 0.498 1.00 83.62 101 PRO A N 1
ATOM 835 C CA . PRO A 1 101 ? 16.435 -5.998 0.436 1.00 83.62 101 PRO A CA 1
ATOM 836 C C . PRO A 1 101 ? 17.521 -6.889 1.055 1.00 83.62 101 PRO A C 1
ATOM 838 O O . PRO A 1 101 ? 18.716 -6.586 0.937 1.00 83.62 101 PRO A O 1
ATOM 841 N N . PRO A 1 102 ? 17.140 -7.995 1.717 1.00 79.31 102 PRO A N 1
ATOM 842 C CA . PRO A 1 102 ? 18.115 -8.966 2.178 1.00 79.31 102 PRO A CA 1
ATOM 843 C C . PRO A 1 102 ? 18.883 -9.528 0.979 1.00 79.31 102 PRO A C 1
ATOM 845 O O . PRO A 1 102 ? 18.322 -9.743 -0.100 1.00 79.31 102 PRO A O 1
ATOM 848 N N . VAL A 1 103 ? 20.191 -9.733 1.154 1.00 76.19 103 VAL A N 1
ATOM 849 C CA . VAL A 1 103 ? 20.999 -10.316 0.083 1.00 76.19 103 VAL A CA 1
ATOM 850 C C . VAL A 1 103 ? 20.542 -11.761 -0.154 1.00 76.19 103 VAL A C 1
ATOM 852 O O . VAL A 1 103 ? 20.320 -12.490 0.823 1.00 76.19 103 VAL A O 1
ATOM 855 N N . PRO A 1 104 ? 20.400 -12.190 -1.419 1.00 66.62 104 PRO A N 1
ATOM 856 C CA . PRO A 1 104 ? 19.977 -13.547 -1.741 1.00 66.62 104 PRO A CA 1
ATOM 857 C C . PRO A 1 104 ? 20.880 -14.569 -1.042 1.00 66.62 104 PRO A C 1
ATOM 859 O O . PRO A 1 104 ? 22.103 -14.517 -1.173 1.00 66.62 104 PRO A O 1
ATOM 862 N N . GLY A 1 105 ? 20.289 -15.466 -0.253 1.00 60.47 105 GLY A N 1
ATOM 863 C CA . GLY A 1 105 ? 21.026 -16.507 0.472 1.00 60.47 105 GLY A CA 1
ATOM 864 C C . GLY A 1 105 ? 21.627 -16.097 1.823 1.00 60.47 105 GLY A C 1
ATOM 865 O O . GLY A 1 105 ? 22.301 -16.916 2.439 1.00 60.47 105 GLY A O 1
ATOM 866 N N . SER A 1 106 ? 21.388 -14.879 2.327 1.00 56.91 106 SER A N 1
ATOM 867 C CA . SER A 1 106 ? 21.719 -14.529 3.719 1.00 56.91 106 SER A CA 1
ATOM 868 C C . SER A 1 106 ? 20.460 -14.258 4.526 1.00 56.91 106 SER A C 1
ATOM 870 O O . SER A 1 106 ? 19.896 -13.163 4.501 1.00 56.91 106 SER A O 1
ATOM 872 N N . SER A 1 107 ? 20.049 -15.248 5.311 1.00 50.19 107 SER A N 1
ATOM 873 C CA . SER A 1 107 ? 19.070 -15.059 6.376 1.00 50.19 107 SER A CA 1
ATOM 874 C C . SER A 1 107 ? 19.661 -14.092 7.401 1.00 50.19 107 SER A C 1
ATOM 876 O O . SER A 1 107 ? 20.480 -14.473 8.236 1.00 50.19 107 SER A O 1
ATOM 878 N N . ARG A 1 108 ? 19.278 -12.813 7.335 1.00 49.88 108 ARG A N 1
ATOM 879 C CA . ARG A 1 108 ? 19.574 -11.853 8.403 1.00 49.88 108 ARG A CA 1
ATOM 880 C C . ARG A 1 108 ? 18.699 -12.224 9.597 1.00 49.88 108 ARG A C 1
ATOM 882 O O . ARG A 1 108 ? 17.591 -11.719 9.744 1.00 49.88 108 ARG A O 1
ATOM 889 N N . ALA A 1 109 ? 19.194 -13.135 10.433 1.00 45.44 109 ALA A N 1
ATOM 890 C CA . ALA A 1 109 ? 18.709 -13.286 11.795 1.00 45.44 109 ALA A CA 1
ATOM 891 C C . ALA A 1 109 ? 18.803 -11.905 12.462 1.00 45.44 109 ALA A C 1
ATOM 893 O O . ALA A 1 109 ? 19.862 -11.276 12.462 1.00 45.44 109 ALA A O 1
ATOM 894 N N . GLY A 1 110 ? 17.663 -11.383 12.909 1.00 44.31 110 GLY A N 1
ATOM 895 C CA . GLY A 1 110 ? 17.538 -9.998 13.335 1.00 44.31 110 GLY A CA 1
ATOM 896 C C . GLY A 1 110 ? 18.482 -9.641 14.480 1.00 44.31 110 GLY A C 1
ATOM 897 O O . GLY A 1 110 ? 18.458 -10.262 15.537 1.00 44.31 110 GLY A O 1
ATOM 898 N N . THR A 1 111 ? 19.244 -8.568 14.297 1.00 38.72 111 THR A N 1
ATOM 899 C CA . THR A 1 111 ? 19.916 -7.844 15.378 1.00 38.72 111 THR A CA 1
ATOM 900 C C . THR A 1 111 ? 19.592 -6.362 15.240 1.00 38.72 111 THR A C 1
ATOM 902 O O . THR A 1 111 ? 20.284 -5.582 14.592 1.00 38.72 111 THR A O 1
ATOM 905 N N . ALA A 1 112 ? 18.477 -5.967 15.852 1.00 51.00 112 ALA A N 1
ATOM 906 C CA . ALA A 1 112 ? 18.253 -4.582 16.229 1.00 51.00 112 ALA A CA 1
ATOM 907 C C . ALA A 1 112 ? 19.121 -4.298 17.466 1.00 51.00 112 ALA A C 1
ATOM 909 O O . ALA A 1 112 ? 18.853 -4.835 18.538 1.00 51.00 112 ALA A O 1
ATOM 910 N N . GLY A 1 113 ? 20.171 -3.491 17.324 1.00 38.09 113 GLY A N 1
ATOM 911 C CA . GLY A 1 113 ? 21.020 -3.106 18.451 1.00 38.09 113 GLY A CA 1
ATOM 912 C C . GLY A 1 113 ? 22.230 -2.290 18.014 1.00 38.09 113 GLY A C 1
ATOM 913 O O . GLY A 1 113 ? 22.954 -2.680 17.110 1.00 38.09 113 GLY A O 1
ATOM 914 N N . ALA A 1 114 ? 22.401 -1.129 18.632 1.00 47.06 114 ALA A N 1
ATOM 915 C CA . ALA A 1 114 ? 23.383 -0.101 18.318 1.00 47.06 114 ALA A CA 1
ATOM 916 C C . ALA A 1 114 ? 24.856 -0.516 18.515 1.00 47.06 114 ALA A C 1
ATOM 918 O O . ALA A 1 114 ? 25.164 -1.370 19.338 1.00 47.06 114 ALA A O 1
ATOM 919 N N . GLY A 1 115 ? 25.761 0.235 17.875 1.00 37.94 115 GLY A N 1
ATOM 920 C CA . GLY A 1 115 ? 27.145 0.401 18.336 1.00 37.94 115 GLY A CA 1
ATOM 921 C C . GLY A 1 115 ? 28.192 -0.321 17.492 1.00 37.94 115 GLY A C 1
ATOM 922 O O . GLY A 1 115 ? 28.094 -1.514 17.237 1.00 37.94 115 GLY A O 1
ATOM 923 N N . GLY A 1 116 ? 29.201 0.430 17.045 1.00 42.16 116 GLY A N 1
ATOM 924 C CA . GLY A 1 116 ? 30.331 -0.095 16.288 1.00 42.16 116 GLY A CA 1
ATOM 925 C C . GLY A 1 116 ? 31.200 -1.065 17.088 1.00 42.16 116 GLY A C 1
ATOM 926 O O . GLY A 1 116 ? 31.279 -0.996 18.311 1.00 42.16 116 GLY A O 1
ATOM 927 N N . GLY A 1 117 ? 31.896 -1.940 16.371 1.00 35.97 117 GLY A N 1
ATOM 928 C CA . GLY A 1 117 ? 32.876 -2.841 16.957 1.00 35.97 117 GLY A CA 1
ATOM 929 C C . GLY A 1 117 ? 33.252 -3.955 15.997 1.00 35.97 117 GLY A C 1
ATOM 930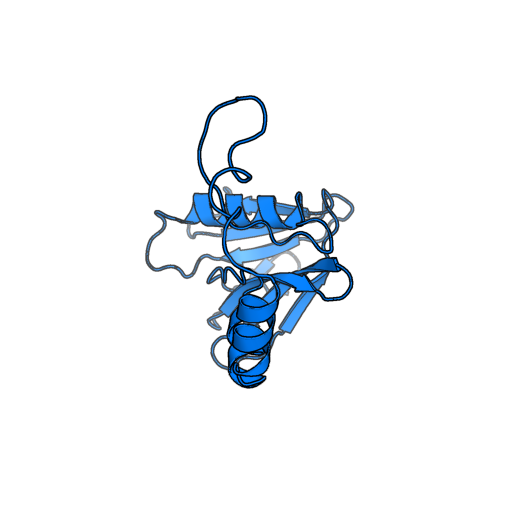 O O . GLY A 1 117 ? 32.399 -4.543 15.344 1.00 35.97 117 GLY A O 1
ATOM 931 N N . SER A 1 118 ? 34.553 -4.180 15.901 1.00 43.97 118 SER A N 1
ATOM 932 C CA . SER A 1 118 ? 35.254 -5.181 15.111 1.00 43.97 118 SER A CA 1
ATOM 933 C C . SER A 1 118 ? 34.700 -6.601 15.263 1.00 43.97 118 SER A C 1
ATOM 935 O O . SER A 1 118 ? 34.008 -6.925 16.224 1.00 43.97 118 SER A O 1
ATOM 937 N N . GLY A 1 119 ? 35.018 -7.445 14.280 1.00 44.88 119 GLY A N 1
ATOM 938 C CA . GLY A 1 119 ? 34.456 -8.780 14.137 1.00 44.88 119 GLY A CA 1
ATOM 939 C C . GLY A 1 119 ? 34.804 -9.774 15.245 1.00 44.88 119 GLY A C 1
ATOM 940 O O . GLY A 1 119 ? 35.483 -9.472 16.220 1.00 44.88 119 GLY A O 1
ATOM 941 N N . SER A 1 120 ? 34.374 -11.013 15.000 1.00 48.81 120 SER A N 1
ATOM 942 C CA . SER A 1 120 ? 34.725 -12.204 15.777 1.00 48.81 120 SER A CA 1
ATOM 943 C C . SER A 1 120 ? 34.068 -12.318 17.160 1.00 48.81 120 SER A C 1
ATOM 945 O O . SER A 1 120 ? 34.750 -12.409 18.177 1.00 48.81 120 SER A O 1
ATOM 947 N N . HIS A 1 121 ? 32.738 -12.437 17.204 1.00 35.88 121 HIS A N 1
ATOM 948 C CA . HIS A 1 121 ? 32.069 -13.013 18.380 1.00 35.88 121 HIS A CA 1
ATOM 949 C C . HIS A 1 121 ? 30.819 -13.838 18.023 1.00 35.88 121 HIS A C 1
ATOM 951 O O . HIS A 1 121 ? 29.764 -13.702 18.628 1.00 35.88 121 HIS A O 1
ATOM 957 N N . LEU A 1 122 ? 30.924 -14.686 16.997 1.00 46.59 122 LEU A N 1
ATOM 958 C CA . LEU A 1 122 ? 29.981 -15.796 16.761 1.00 46.59 122 LEU A CA 1
ATOM 959 C C . LEU A 1 122 ? 30.717 -17.132 16.542 1.00 46.59 122 LEU A C 1
ATOM 961 O O . LEU A 1 122 ? 30.090 -18.158 16.309 1.00 46.59 122 LEU A O 1
ATOM 965 N N . HIS A 1 123 ? 32.053 -17.125 16.619 1.00 43.31 123 HIS A N 1
ATOM 966 C CA . HIS A 1 123 ? 32.889 -18.301 16.368 1.00 43.31 123 HIS A CA 1
ATOM 967 C C . HIS A 1 123 ? 33.251 -19.075 17.651 1.00 43.31 123 HIS A C 1
ATOM 969 O O . HIS A 1 123 ? 33.740 -20.194 17.566 1.00 43.31 123 HIS A O 1
ATOM 975 N N . SER A 1 124 ? 32.991 -18.521 18.840 1.00 44.47 124 SER A N 1
ATOM 976 C CA . SER A 1 124 ? 33.500 -19.084 20.101 1.00 44.47 124 SER A CA 1
ATOM 977 C C . SER A 1 124 ? 32.564 -20.081 20.799 1.00 44.47 124 SER A C 1
ATOM 979 O O . SER A 1 124 ? 33.010 -20.749 21.724 1.00 44.47 124 SER A O 1
ATOM 981 N N . GLU A 1 125 ? 31.293 -20.204 20.391 1.00 44.97 125 GLU A N 1
ATOM 982 C CA . GLU A 1 125 ? 30.308 -21.058 21.095 1.00 44.97 125 GLU A CA 1
ATOM 983 C C . GLU A 1 125 ? 29.767 -22.241 20.268 1.00 44.97 125 GLU A C 1
ATOM 985 O O . GLU A 1 125 ? 29.047 -23.076 20.804 1.00 44.97 125 GLU A O 1
ATOM 990 N N . LEU A 1 126 ? 30.150 -22.380 18.991 1.00 52.66 126 LEU A N 1
ATOM 991 C CA . LEU A 1 126 ? 29.743 -23.513 18.135 1.00 52.66 126 LEU A CA 1
ATOM 992 C C . LEU A 1 126 ? 30.845 -24.558 17.918 1.00 52.66 126 LEU A C 1
ATOM 994 O O . LEU A 1 126 ? 30.648 -25.511 17.171 1.00 52.66 126 LEU A O 1
ATOM 998 N N . GLY A 1 127 ? 31.995 -24.419 18.579 1.00 46.78 127 GLY A N 1
ATOM 999 C CA . GLY A 1 127 ? 33.151 -25.297 18.374 1.00 46.78 127 GLY A CA 1
ATOM 1000 C C . GLY A 1 127 ? 32.985 -26.745 18.852 1.00 46.78 127 GLY A C 1
ATOM 1001 O O . GLY A 1 127 ? 33.977 -27.465 18.873 1.00 46.78 127 GLY A O 1
ATOM 1002 N N . ASN A 1 128 ? 31.789 -27.172 19.276 1.00 53.56 128 ASN A N 1
ATOM 1003 C CA . ASN A 1 128 ? 31.617 -28.463 19.944 1.00 53.56 128 ASN A CA 1
ATOM 1004 C C . ASN A 1 128 ? 30.339 -29.247 19.590 1.00 53.56 128 ASN A C 1
ATOM 1006 O O . ASN A 1 128 ? 30.057 -30.240 20.260 1.00 53.56 128 ASN A O 1
ATOM 1010 N N . ILE A 1 129 ? 29.572 -28.838 18.572 1.00 55.97 129 ILE A N 1
ATOM 1011 C CA . ILE A 1 129 ? 28.461 -29.649 18.043 1.00 55.97 129 ILE A CA 1
ATOM 1012 C C . ILE A 1 129 ? 28.947 -30.293 16.747 1.00 55.97 129 ILE A C 1
ATOM 1014 O O . ILE A 1 129 ? 29.222 -29.589 15.778 1.00 55.97 129 ILE A O 1
ATOM 1018 N N . GLY A 1 130 ? 29.090 -31.619 16.760 1.00 61.84 130 GLY A N 1
ATOM 1019 C CA . GLY A 1 130 ? 29.471 -32.393 15.583 1.00 61.84 130 GLY A CA 1
ATOM 1020 C C . GLY A 1 130 ? 28.436 -32.249 14.469 1.00 61.84 130 GLY A C 1
ATOM 1021 O O . GLY A 1 130 ? 27.227 -32.306 14.698 1.00 61.84 130 GLY A O 1
ATOM 1022 N N . ASP A 1 131 ? 28.934 -32.069 13.258 1.00 61.78 131 ASP A N 1
ATOM 1023 C CA . ASP A 1 131 ? 28.209 -31.976 11.993 1.00 61.78 131 ASP A CA 1
ATOM 1024 C C . ASP A 1 131 ? 27.223 -33.144 11.767 1.00 61.78 131 ASP A C 1
ATOM 1026 O O . ASP A 1 131 ? 26.133 -32.934 11.222 1.00 61.78 131 ASP A O 1
ATOM 1030 N N . ASP A 1 132 ? 27.527 -34.330 12.301 1.00 63.22 132 ASP A N 1
ATOM 1031 C CA . ASP A 1 132 ? 26.657 -35.514 12.274 1.00 63.22 132 ASP A CA 1
ATOM 1032 C C . ASP A 1 132 ? 25.378 -35.367 13.126 1.00 63.22 132 ASP A C 1
ATOM 1034 O O . ASP A 1 132 ? 24.312 -35.883 12.771 1.00 63.22 132 ASP A O 1
ATOM 1038 N N . GLU A 1 133 ? 25.441 -34.644 14.251 1.00 62.12 133 GLU A N 1
ATOM 1039 C CA . GLU A 1 133 ? 24.291 -34.453 15.147 1.00 62.12 133 GLU A CA 1
ATOM 1040 C C . GLU A 1 133 ? 23.314 -33.418 14.571 1.00 62.12 133 GLU A C 1
ATOM 1042 O O . GLU A 1 133 ? 22.094 -33.578 14.669 1.00 62.12 133 GLU A O 1
ATOM 1047 N N . LEU A 1 134 ? 23.841 -32.423 13.847 1.00 67.25 134 LEU A N 1
ATOM 1048 C CA . LEU A 1 134 ? 23.037 -31.462 13.093 1.00 67.25 134 LEU A CA 1
ATOM 1049 C C . LEU A 1 134 ? 22.353 -32.122 11.888 1.00 67.25 134 LEU A C 1
ATOM 1051 O O . LEU A 1 134 ? 21.171 -31.880 11.644 1.00 67.25 134 LEU A O 1
ATOM 1055 N N . GLN A 1 135 ? 23.054 -32.995 11.158 1.00 65.12 135 GLN A N 1
ATOM 1056 C CA . GLN A 1 135 ? 22.448 -33.746 10.056 1.00 65.12 135 GLN A CA 1
ATOM 1057 C C . GLN A 1 135 ? 21.360 -34.713 10.534 1.00 65.12 135 GLN A C 1
ATOM 1059 O O . GLN A 1 135 ? 20.342 -34.856 9.856 1.00 65.12 135 GLN A O 1
ATOM 1064 N N . ASN A 1 136 ? 21.503 -35.323 11.713 1.00 66.88 136 ASN A N 1
ATOM 1065 C CA . ASN A 1 136 ? 20.450 -36.165 12.287 1.00 66.88 136 ASN A CA 1
ATOM 1066 C C . ASN A 1 136 ? 19.225 -35.365 12.759 1.00 66.88 136 ASN A C 1
ATOM 1068 O O . ASN A 1 136 ? 18.094 -35.810 12.554 1.00 66.88 136 ASN A O 1
ATOM 1072 N N . LEU A 1 137 ? 19.421 -34.168 13.319 1.00 64.88 137 LEU A N 1
ATOM 1073 C CA . LEU A 1 137 ? 18.327 -33.254 13.675 1.00 64.88 137 LEU A CA 1
ATOM 1074 C C . LEU A 1 137 ? 17.578 -32.725 12.442 1.00 64.88 137 LEU A C 1
ATOM 1076 O O . LEU A 1 137 ? 16.349 -32.636 12.465 1.00 64.88 137 LEU A O 1
ATOM 1080 N N . LEU A 1 138 ? 18.293 -32.432 11.351 1.00 65.06 138 LEU A N 1
ATOM 1081 C CA . LEU A 1 138 ? 17.695 -31.988 10.087 1.00 65.06 138 LEU A CA 1
ATOM 1082 C C . LEU A 1 138 ? 16.949 -33.116 9.362 1.00 65.06 138 LEU A C 1
ATOM 1084 O O . LEU A 1 138 ? 15.883 -32.874 8.804 1.00 65.06 138 LEU A O 1
ATOM 1088 N N . ASN A 1 139 ? 17.459 -34.350 9.409 1.00 63.56 139 ASN A N 1
ATOM 1089 C CA . ASN A 1 139 ? 16.807 -35.502 8.779 1.00 63.56 139 ASN A CA 1
ATOM 1090 C C . ASN A 1 139 ? 15.556 -35.988 9.530 1.00 63.56 139 ASN A C 1
ATOM 1092 O O . ASN A 1 139 ? 14.673 -36.586 8.918 1.00 63.56 139 ASN A O 1
ATOM 1096 N N . ASN A 1 140 ? 15.459 -35.752 10.843 1.00 58.72 140 ASN A N 1
ATOM 1097 C CA . ASN A 1 140 ? 14.295 -36.172 11.632 1.00 58.72 140 ASN A CA 1
ATOM 1098 C C . ASN A 1 140 ? 13.127 -35.167 11.567 1.00 58.72 140 ASN A C 1
ATOM 1100 O O . ASN A 1 140 ? 11.989 -35.498 11.901 1.00 58.72 140 ASN A O 1
ATOM 1104 N N . MET A 1 141 ? 13.373 -33.938 11.111 1.00 60.50 141 MET A N 1
ATOM 1105 C CA . MET A 1 141 ? 12.337 -32.916 11.020 1.00 60.50 141 MET A CA 1
ATOM 1106 C C . MET A 1 141 ? 11.478 -33.140 9.767 1.00 60.50 141 MET A C 1
ATOM 1108 O O . MET A 1 141 ? 11.969 -33.123 8.641 1.00 60.50 141 MET A O 1
ATOM 1112 N N . SER A 1 142 ? 10.171 -33.366 9.940 1.00 60.56 142 SER A N 1
ATOM 1113 C CA . SER A 1 142 ? 9.258 -33.529 8.798 1.00 60.56 142 SER A CA 1
ATOM 1114 C C . SER A 1 142 ? 9.298 -32.297 7.878 1.00 60.56 142 SER A C 1
ATOM 1116 O O . SER A 1 142 ? 9.369 -31.164 8.363 1.00 60.56 142 SER A O 1
ATOM 1118 N N . GLN A 1 143 ? 9.185 -32.503 6.558 1.00 55.53 143 GLN A N 1
ATOM 1119 C CA . GLN A 1 143 ? 9.131 -31.432 5.541 1.00 55.53 143 GLN A CA 1
ATOM 1120 C C . GLN A 1 143 ? 8.130 -30.316 5.912 1.00 55.53 143 GLN A C 1
ATOM 1122 O O . GLN A 1 143 ? 8.365 -29.146 5.630 1.00 55.53 143 GLN A O 1
ATOM 1127 N N . ASN A 1 144 ? 7.053 -30.648 6.634 1.00 55.38 144 ASN A N 1
ATOM 1128 C CA . ASN A 1 144 ? 6.033 -29.691 7.069 1.00 55.38 144 ASN A CA 1
ATOM 1129 C C . ASN A 1 144 ? 6.501 -28.752 8.201 1.00 55.38 144 ASN A C 1
ATOM 1131 O O . ASN A 1 144 ? 6.033 -27.617 8.266 1.00 55.38 144 ASN A O 1
ATOM 1135 N N . GLN A 1 145 ? 7.430 -29.180 9.069 1.00 53.09 145 GLN A N 1
ATOM 1136 C CA . GLN A 1 145 ? 8.063 -28.305 10.070 1.00 53.09 145 GLN A CA 1
ATOM 1137 C C . GLN A 1 145 ? 9.259 -27.539 9.495 1.00 53.09 145 GLN A C 1
ATOM 1139 O O . GLN A 1 145 ? 9.473 -26.388 9.865 1.00 53.09 145 GLN A O 1
ATOM 1144 N N . LEU A 1 146 ? 9.973 -28.126 8.531 1.00 56.53 146 LEU A N 1
ATOM 1145 C CA . LEU A 1 146 ? 11.031 -27.442 7.784 1.00 56.53 146 LEU A CA 1
ATOM 1146 C C . LEU A 1 146 ? 10.476 -26.296 6.930 1.00 56.53 146 LEU A C 1
ATOM 1148 O O . LEU A 1 146 ? 11.056 -25.221 6.933 1.00 56.53 146 LEU A O 1
ATOM 1152 N N . VAL A 1 147 ? 9.309 -26.455 6.297 1.00 53.84 147 VAL A N 1
ATOM 1153 C CA . VAL A 1 147 ? 8.616 -25.355 5.597 1.00 53.84 147 VAL A CA 1
ATOM 1154 C C . VAL A 1 147 ? 8.071 -24.306 6.575 1.00 53.84 147 VAL A C 1
ATOM 1156 O O . VAL A 1 147 ? 8.026 -23.132 6.231 1.00 53.84 147 VAL A O 1
ATOM 1159 N N . GLN A 1 148 ? 7.714 -24.664 7.813 1.00 52.19 148 GLN A N 1
ATOM 1160 C CA . GLN A 1 148 ? 7.334 -23.669 8.829 1.00 52.19 148 GLN A CA 1
ATOM 1161 C C . GLN A 1 148 ? 8.536 -22.896 9.393 1.00 52.19 148 GLN A C 1
ATOM 1163 O O . GLN A 1 148 ? 8.386 -21.730 9.752 1.00 52.19 148 GLN A O 1
ATOM 1168 N N . LEU A 1 149 ? 9.719 -23.516 9.441 1.00 43.94 149 L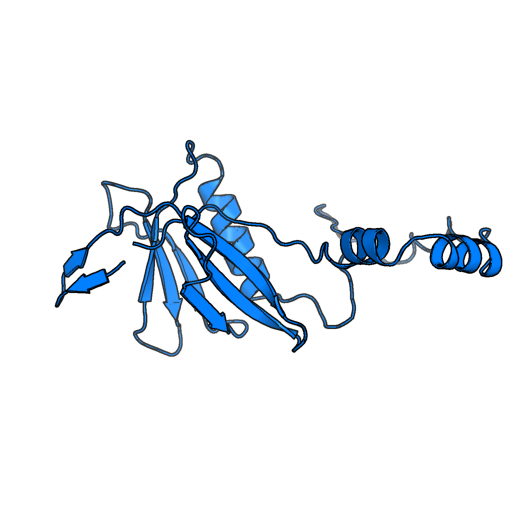EU A N 1
ATOM 1169 C CA . LEU A 1 149 ? 10.951 -22.899 9.941 1.00 43.94 149 LEU A CA 1
ATOM 1170 C C . LEU A 1 149 ? 11.721 -22.132 8.846 1.00 43.94 149 LEU A C 1
ATOM 1172 O O . LEU A 1 149 ? 12.282 -21.077 9.126 1.00 43.94 149 LEU A O 1
ATOM 1176 N N . LEU A 1 150 ? 11.701 -22.614 7.598 1.00 45.88 150 LEU A N 1
ATOM 1177 C CA . LEU A 1 150 ? 12.303 -21.971 6.417 1.00 45.88 150 LEU A CA 1
ATOM 1178 C C . LEU A 1 150 ? 11.332 -21.041 5.674 1.00 45.88 150 LEU A C 1
ATOM 1180 O O . LEU A 1 150 ? 11.768 -20.140 4.968 1.00 45.88 150 LEU A O 1
ATOM 1184 N N . GLY A 1 151 ? 10.020 -21.208 5.861 1.00 38.25 151 GLY A N 1
ATOM 1185 C CA . GLY A 1 151 ? 8.982 -20.302 5.351 1.00 38.25 151 GLY A CA 1
ATOM 1186 C C . GLY A 1 151 ? 8.773 -19.060 6.217 1.00 38.25 151 GLY A C 1
ATOM 1187 O O . GLY A 1 151 ? 7.953 -18.205 5.890 1.00 38.25 151 GLY A O 1
ATOM 1188 N N . ALA A 1 152 ? 9.534 -18.919 7.304 1.00 38.03 152 ALA A N 1
ATOM 1189 C CA . ALA A 1 152 ? 9.614 -17.693 8.081 1.00 38.03 152 ALA A CA 1
ATOM 1190 C C . ALA A 1 152 ? 10.619 -16.714 7.447 1.00 38.03 152 ALA A C 1
ATOM 1192 O O . ALA A 1 152 ? 11.493 -16.176 8.124 1.00 38.03 152 ALA A O 1
ATOM 1193 N N . ALA A 1 153 ? 10.489 -16.450 6.145 1.00 38.56 153 ALA A N 1
ATOM 1194 C CA . ALA A 1 153 ? 11.088 -15.272 5.528 1.00 38.56 153 ALA A CA 1
ATOM 1195 C C . ALA A 1 153 ? 10.309 -14.040 6.006 1.00 38.56 153 ALA A C 1
ATOM 1197 O O . ALA A 1 153 ? 9.517 -13.493 5.255 1.00 38.56 153 ALA A O 1
ATOM 1198 N N . ASP A 1 154 ? 10.455 -13.706 7.295 1.00 38.91 154 ASP A N 1
ATOM 1199 C CA . ASP A 1 154 ? 10.035 -12.483 7.989 1.00 38.91 154 ASP A CA 1
ATOM 1200 C C . ASP A 1 154 ? 8.904 -11.714 7.270 1.00 38.91 154 ASP A C 1
ATOM 1202 O O . ASP A 1 154 ? 9.050 -10.551 6.899 1.00 38.91 154 ASP A O 1
ATOM 1206 N N . VAL A 1 155 ? 7.762 -12.382 7.038 1.00 41.34 155 VAL A N 1
ATOM 1207 C CA . VAL A 1 155 ? 6.585 -11.759 6.424 1.00 41.34 155 VAL A CA 1
ATOM 1208 C C . VAL A 1 155 ? 5.972 -10.879 7.498 1.00 41.34 155 VAL A C 1
ATOM 1210 O O . VAL A 1 155 ? 5.069 -11.277 8.237 1.00 41.34 155 VAL A O 1
ATOM 1213 N N . LYS A 1 156 ? 6.505 -9.669 7.649 1.00 46.62 156 LYS A N 1
ATOM 1214 C CA . LYS A 1 156 ? 5.912 -8.679 8.539 1.00 46.62 156 LYS A CA 1
ATOM 1215 C C . LYS A 1 156 ? 4.745 -8.026 7.813 1.00 46.62 156 LYS A C 1
ATOM 1217 O O . LYS A 1 156 ? 4.877 -7.031 7.106 1.00 46.62 156 LYS A O 1
ATOM 1222 N N . CYS A 1 157 ? 3.582 -8.641 8.006 1.00 38.97 157 CYS A N 1
ATOM 1223 C CA . CYS A 1 157 ? 2.280 -8.092 7.666 1.00 38.97 157 CYS A CA 1
ATOM 1224 C C . CYS A 1 157 ? 2.105 -6.709 8.305 1.00 38.97 157 CYS A C 1
ATOM 1226 O O . CYS A 1 157 ? 2.221 -6.549 9.519 1.00 38.97 157 CYS A O 1
ATOM 1228 N N . VAL A 1 158 ? 1.769 -5.722 7.488 1.00 49.75 158 VAL A N 1
ATOM 1229 C CA . VAL A 1 158 ? 1.295 -4.410 7.914 1.00 49.75 158 VAL A CA 1
ATOM 1230 C C . VAL A 1 158 ? -0.201 -4.356 7.613 1.00 49.75 158 VAL A C 1
ATOM 1232 O O . VAL A 1 158 ? -0.614 -4.410 6.459 1.00 49.75 158 VAL A O 1
ATOM 1235 N N . THR A 1 159 ? -1.074 -4.246 8.614 1.00 45.38 159 THR A N 1
ATOM 1236 C CA . THR A 1 159 ? -2.520 -4.153 8.344 1.00 45.38 159 THR A CA 1
ATOM 1237 C C . THR A 1 159 ? -2.866 -2.782 7.756 1.00 45.38 159 THR A C 1
ATOM 1239 O O . THR A 1 159 ? -3.220 -1.833 8.454 1.00 45.38 159 THR A O 1
ATOM 1242 N N . LEU A 1 160 ? -2.742 -2.662 6.442 1.00 47.50 160 LEU A N 1
ATOM 1243 C CA . LEU A 1 160 ? -3.069 -1.470 5.678 1.00 47.50 160 LEU A CA 1
ATOM 1244 C C . LEU A 1 160 ? -4.226 -1.785 4.746 1.00 47.50 160 LEU A C 1
ATOM 1246 O O . LEU A 1 160 ? -4.241 -2.781 4.020 1.00 47.50 160 LEU A O 1
ATOM 1250 N N . LEU A 1 161 ? -5.189 -0.880 4.746 1.00 39.12 161 LEU A N 1
ATOM 1251 C CA . LEU A 1 161 ? -6.265 -0.896 3.788 1.00 39.12 161 LEU A CA 1
ATOM 1252 C C . LEU A 1 161 ? -5.804 -0.332 2.456 1.00 39.12 161 LEU A C 1
ATOM 1254 O O . LEU A 1 161 ? -5.358 0.818 2.396 1.00 39.12 161 LEU A O 1
ATOM 1258 N N . HIS A 1 162 ? -6.017 -1.101 1.387 1.00 35.50 162 HIS A N 1
ATOM 1259 C CA . HIS A 1 162 ? -6.344 -0.499 0.116 1.00 35.50 162 HIS A CA 1
ATOM 1260 C C . HIS A 1 162 ? -7.683 0.170 0.244 1.00 35.50 162 HIS A C 1
ATOM 1262 O O . HIS A 1 162 ? -8.450 0.053 1.193 1.00 35.50 162 HIS A O 1
ATOM 1268 N N . CYS A 1 163 ? -7.877 1.020 -0.716 1.00 48.09 163 CYS A N 1
ATOM 1269 C CA . CYS A 1 163 ? -8.901 1.998 -0.689 1.00 48.09 163 CYS A CA 1
ATOM 1270 C C . CYS A 1 163 ? -9.412 2.002 -2.146 1.00 48.09 163 CYS A C 1
ATOM 1272 O O . CYS A 1 163 ? -8.749 1.403 -3.021 1.00 48.09 163 CYS A O 1
#

Organism: Amblyomma americanum (NCBI:txid6943)